Protein AF-A0A437GZF2-F1 (afdb_monomer_lite)

Structure (mmCIF, N/CA/C/O backbone):
data_AF-A0A437GZF2-F1
#
_entry.id   AF-A0A437GZF2-F1
#
loop_
_atom_site.group_PDB
_atom_site.id
_atom_site.type_symbol
_atom_site.label_atom_id
_atom_site.label_alt_id
_atom_site.label_comp_id
_atom_site.label_asym_id
_atom_site.label_entity_id
_atom_site.label_seq_id
_atom_site.pdbx_PDB_ins_code
_atom_site.Cartn_x
_atom_site.Cartn_y
_atom_site.Cartn_z
_atom_site.occupancy
_atom_site.B_iso_or_equiv
_atom_site.auth_seq_id
_atom_site.auth_comp_id
_atom_site.auth_asym_id
_atom_site.auth_atom_id
_atom_si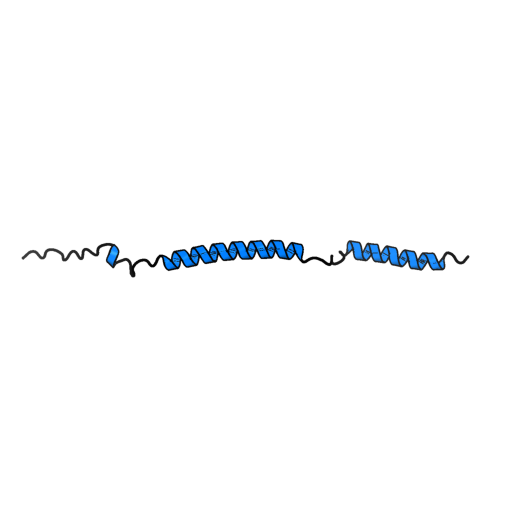te.pdbx_PDB_model_num
ATOM 1 N N . MET A 1 1 ? -29.526 -11.095 58.590 1.00 48.41 1 MET A N 1
ATOM 2 C CA . MET A 1 1 ? -28.997 -9.934 57.846 1.00 48.41 1 MET A CA 1
ATOM 3 C C . MET A 1 1 ? -28.354 -10.485 56.589 1.00 48.41 1 MET A C 1
ATOM 5 O O . MET A 1 1 ? -27.239 -10.987 56.653 1.00 48.41 1 MET A O 1
ATOM 9 N N . GLU A 1 2 ? -29.115 -10.524 55.502 1.00 53.62 2 GLU A N 1
ATOM 10 C CA . GLU A 1 2 ? -28.664 -11.030 54.205 1.00 53.62 2 GLU A CA 1
ATOM 11 C C . GLU A 1 2 ? -27.795 -9.953 53.549 1.00 53.62 2 GLU A C 1
ATOM 13 O O . GLU A 1 2 ? -28.206 -8.798 53.445 1.00 53.62 2 GLU A O 1
ATOM 18 N N . ARG A 1 3 ? -26.556 -10.298 53.182 1.00 62.59 3 ARG A N 1
ATOM 19 C CA . ARG A 1 3 ? -25.692 -9.400 52.412 1.00 62.59 3 ARG A CA 1
ATOM 20 C C . ARG A 1 3 ? -25.973 -9.652 50.940 1.00 62.59 3 ARG A C 1
ATOM 22 O O . ARG A 1 3 ? -25.505 -10.642 50.387 1.00 62.59 3 ARG A O 1
ATOM 29 N N . HIS A 1 4 ? -26.768 -8.772 50.343 1.00 54.78 4 HIS A N 1
ATOM 30 C CA . HIS A 1 4 ? -26.905 -8.711 48.896 1.00 54.78 4 HIS A CA 1
ATOM 31 C C . HIS A 1 4 ? -25.529 -8.421 48.297 1.00 54.78 4 HIS A C 1
ATOM 33 O O . HIS A 1 4 ? -24.840 -7.499 48.736 1.00 54.78 4 HIS A O 1
ATOM 39 N N . GLY A 1 5 ? -25.120 -9.287 47.370 1.00 60.72 5 GLY A N 1
ATOM 40 C CA . GLY A 1 5 ? -23.862 -9.189 46.651 1.00 60.72 5 GLY A CA 1
ATOM 41 C C . GLY A 1 5 ? -23.732 -7.824 45.995 1.00 60.72 5 GLY A C 1
ATOM 42 O O . GLY A 1 5 ? -24.655 -7.332 45.354 1.00 60.72 5 GLY A O 1
ATOM 43 N N . GLU A 1 6 ? -22.575 -7.219 46.204 1.00 62.25 6 GLU A N 1
ATOM 44 C CA . GLU A 1 6 ? -22.128 -6.015 45.526 1.00 62.25 6 GLU A CA 1
ATOM 45 C C . GLU A 1 6 ? -21.828 -6.403 44.072 1.00 62.25 6 GLU A C 1
ATOM 47 O O . GLU A 1 6 ? -20.710 -6.775 43.717 1.00 62.25 6 GLU A O 1
ATOM 52 N N . GLU A 1 7 ? -22.873 -6.454 43.246 1.00 61.50 7 GLU A N 1
ATOM 53 C CA . GLU A 1 7 ? -22.754 -6.673 41.809 1.00 61.50 7 GLU A CA 1
ATOM 54 C C . GLU A 1 7 ? -22.120 -5.417 41.212 1.00 61.50 7 GLU A C 1
ATOM 56 O O . GLU A 1 7 ? -22.775 -4.402 40.976 1.00 61.50 7 GLU A O 1
ATOM 61 N N . VAL A 1 8 ? -20.794 -5.453 41.058 1.00 65.38 8 VAL A N 1
ATOM 62 C CA . VAL A 1 8 ? -20.059 -4.431 40.318 1.00 65.38 8 VAL A CA 1
ATOM 63 C C . VAL A 1 8 ? -20.409 -4.626 38.849 1.00 65.38 8 VAL A C 1
ATOM 65 O O . VAL A 1 8 ? -19.762 -5.385 38.127 1.00 65.38 8 VAL A O 1
ATOM 68 N N . ASP A 1 9 ? -21.469 -3.949 38.430 1.00 60.66 9 ASP A N 1
ATOM 69 C CA . ASP A 1 9 ? -21.926 -3.883 37.051 1.00 60.66 9 ASP A CA 1
ATOM 70 C C . ASP A 1 9 ? -20.930 -3.013 36.265 1.00 60.66 9 ASP A C 1
ATOM 72 O O . ASP A 1 9 ? -21.124 -1.816 36.022 1.00 60.66 9 ASP A O 1
ATOM 76 N N . VAL A 1 10 ? -19.763 -3.591 35.954 1.00 63.03 10 VAL A N 1
ATOM 77 C CA . VAL A 1 10 ? -18.771 -2.9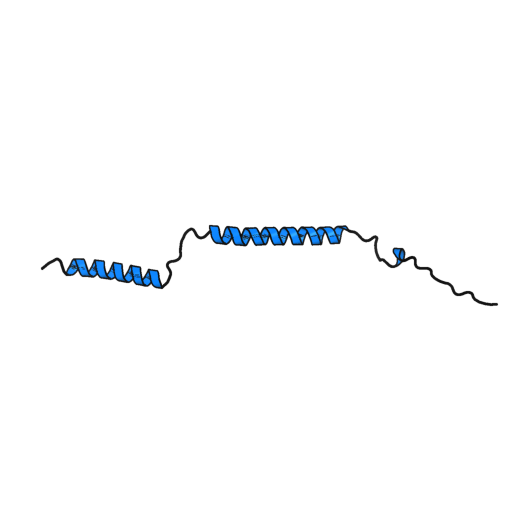57 35.085 1.00 63.03 10 VAL A CA 1
ATOM 78 C C . VAL A 1 10 ? -19.374 -2.961 33.692 1.00 63.03 10 VAL A C 1
ATOM 80 O O . VAL A 1 10 ? -19.185 -3.892 32.907 1.00 63.03 10 VAL A O 1
ATOM 83 N N . THR A 1 11 ? -20.138 -1.913 33.386 1.00 61.34 11 THR A N 1
ATOM 84 C CA . THR A 1 11 ? -20.620 -1.681 32.030 1.00 61.34 11 THR A CA 1
ATOM 85 C C . THR A 1 11 ? -19.428 -1.827 31.084 1.00 61.34 11 THR A C 1
ATOM 87 O O . THR A 1 11 ? -18.356 -1.272 31.321 1.00 61.34 11 THR A O 1
ATOM 90 N N . THR A 1 12 ? -19.596 -2.618 30.022 1.00 59.34 12 THR A N 1
ATOM 91 C CA . THR A 1 12 ? -18.565 -3.013 29.035 1.00 59.34 12 THR A CA 1
ATOM 92 C C . THR A 1 12 ? -17.703 -1.850 28.495 1.00 59.34 12 THR A C 1
ATOM 94 O O . THR A 1 12 ? -16.677 -2.073 27.854 1.00 59.34 12 THR A O 1
ATOM 97 N N . ASN A 1 13 ? -18.126 -0.608 28.730 1.00 57.88 13 ASN A N 1
ATOM 98 C CA . ASN A 1 13 ? -17.417 0.626 28.423 1.00 57.88 13 ASN A CA 1
ATOM 99 C C . ASN A 1 13 ? -16.195 0.866 29.336 1.00 57.88 13 ASN A C 1
ATOM 101 O O . ASN A 1 13 ? -15.142 1.234 28.831 1.00 57.88 13 ASN A O 1
ATOM 105 N N . GLU A 1 14 ? -16.298 0.583 30.638 1.00 56.28 14 GLU A N 1
ATOM 106 C CA . GLU A 1 14 ? -15.241 0.852 31.632 1.00 56.28 14 GLU A CA 1
ATOM 107 C C . GLU A 1 14 ? -14.115 -0.205 31.578 1.00 56.28 14 GLU A C 1
ATOM 109 O O . GLU A 1 14 ? -12.943 0.099 31.783 1.00 56.28 14 GLU A O 1
ATOM 114 N N . ALA A 1 15 ? -14.446 -1.452 31.211 1.00 57.72 15 ALA A N 1
ATOM 115 C CA . ALA A 1 15 ? -13.472 -2.540 31.045 1.00 57.72 15 ALA A CA 1
ATOM 116 C C . ALA A 1 15 ? -12.672 -2.459 29.728 1.00 57.72 15 ALA A C 1
ATOM 118 O O . ALA A 1 15 ? -11.639 -3.119 29.576 1.00 57.72 15 ALA A O 1
ATOM 119 N N . ARG A 1 16 ? -13.126 -1.655 28.756 1.00 62.28 16 ARG A N 1
ATOM 120 C CA . ARG A 1 16 ? -12.336 -1.330 27.563 1.00 62.28 16 ARG A CA 1
ATOM 121 C C . ARG A 1 16 ? -11.401 -0.185 27.929 1.00 62.28 16 ARG A C 1
ATOM 123 O O . ARG A 1 16 ? -11.730 0.975 27.721 1.00 62.28 16 ARG A O 1
ATOM 130 N N . GLY A 1 17 ? -10.242 -0.534 28.490 1.00 58.53 17 GLY A N 1
ATOM 131 C CA . GLY A 1 17 ? -9.170 0.407 28.812 1.00 58.53 17 GLY A CA 1
ATOM 132 C C . GLY A 1 17 ? -8.914 1.380 27.657 1.00 58.53 17 GLY A C 1
ATOM 133 O O . GLY A 1 17 ? -8.332 1.014 26.640 1.00 58.53 17 GLY A O 1
ATOM 134 N N . GLY A 1 18 ? -9.381 2.616 27.820 1.00 58.22 18 GLY A N 1
ATOM 135 C CA . GLY A 1 18 ? -9.261 3.685 26.837 1.00 58.22 18 GLY A CA 1
ATOM 136 C C . GLY A 1 18 ? -10.355 3.669 25.764 1.00 58.22 18 GLY A C 1
ATOM 137 O O . GLY A 1 18 ? -10.467 2.736 24.970 1.00 58.22 18 GLY A O 1
ATOM 138 N N . SER A 1 19 ? -11.108 4.776 25.700 1.00 60.44 19 SER A N 1
ATOM 139 C CA . SER A 1 19 ? -11.899 5.218 24.540 1.00 60.44 19 SER A CA 1
ATOM 140 C C . SER A 1 19 ? -11.209 4.776 23.254 1.00 60.44 19 SER A C 1
ATOM 142 O O . SER A 1 19 ? -10.153 5.321 22.956 1.00 60.44 19 SER A O 1
ATOM 144 N N . THR A 1 20 ? -11.729 3.746 22.565 1.00 61.84 20 THR A N 1
ATOM 145 C CA . THR A 1 20 ? -11.021 3.046 21.477 1.00 61.84 20 THR A CA 1
ATOM 146 C C . THR A 1 20 ? -10.575 4.064 20.430 1.00 61.84 20 THR A C 1
ATOM 148 O O . THR A 1 20 ? -11.399 4.495 19.608 1.00 61.84 20 THR A O 1
ATOM 151 N N . PRO A 1 21 ? -9.291 4.478 20.428 1.00 67.06 21 PRO A N 1
ATOM 152 C CA . PRO A 1 21 ? -8.849 5.524 19.539 1.00 67.06 21 PRO A CA 1
ATOM 153 C C . PRO A 1 21 ? -8.752 4.862 18.173 1.00 67.06 21 PRO A C 1
ATOM 155 O O . PRO A 1 21 ? -7.801 4.141 17.870 1.00 67.06 21 PRO A O 1
ATOM 158 N N . HIS A 1 22 ? -9.758 5.086 17.329 1.00 74.38 22 HIS A N 1
ATOM 159 C CA . HIS A 1 22 ? -9.799 4.557 15.964 1.00 74.38 22 HIS A CA 1
ATOM 160 C C . HIS A 1 22 ? -8.578 4.988 15.134 1.00 74.38 22 HIS A C 1
ATOM 162 O O . HIS A 1 22 ? -8.306 4.406 14.087 1.00 74.38 22 HIS A O 1
ATOM 168 N N . ILE A 1 23 ? -7.814 5.967 15.631 1.00 82.88 23 ILE A N 1
ATOM 169 C CA . ILE A 1 23 ? -6.562 6.452 15.064 1.00 82.88 23 ILE A CA 1
ATOM 170 C C . ILE A 1 23 ? -5.576 5.319 14.762 1.00 82.88 23 ILE A C 1
ATOM 172 O O . ILE A 1 23 ? -5.012 5.300 13.675 1.00 82.88 23 ILE A O 1
ATOM 176 N N . VAL A 1 24 ? -5.425 4.326 15.649 1.00 86.31 24 VAL A N 1
ATOM 177 C CA . VAL A 1 24 ? -4.444 3.243 15.450 1.00 86.31 24 VAL A CA 1
ATOM 178 C C . VAL A 1 24 ? -4.850 2.371 14.265 1.00 86.31 24 VAL A C 1
ATOM 180 O O . VAL A 1 24 ? -4.016 1.987 13.447 1.00 86.31 24 VAL A O 1
ATOM 183 N N . ARG A 1 25 ? -6.159 2.131 14.120 1.00 86.62 25 ARG A N 1
ATOM 184 C CA . ARG A 1 25 ? -6.711 1.396 12.981 1.00 86.62 25 ARG A CA 1
ATOM 185 C C . ARG A 1 25 ? -6.518 2.165 11.672 1.00 86.62 25 ARG A C 1
ATOM 187 O O . ARG A 1 25 ? -6.223 1.539 10.660 1.00 86.62 25 ARG A O 1
ATOM 194 N N . TYR A 1 26 ? -6.633 3.495 11.688 1.00 92.75 26 TYR A N 1
ATOM 195 C CA . TYR A 1 26 ? -6.366 4.326 10.509 1.00 92.75 26 TYR A CA 1
ATOM 196 C C . TYR A 1 26 ? -4.886 4.358 10.136 1.00 92.75 26 TYR A C 1
ATOM 198 O O . TYR A 1 26 ? -4.571 4.180 8.966 1.00 92.75 26 TYR A O 1
ATOM 206 N N . VAL A 1 27 ? -3.975 4.515 11.100 1.00 92.31 27 VAL A N 1
ATOM 207 C CA . VAL A 1 27 ? -2.528 4.489 10.831 1.00 92.31 27 VAL A CA 1
ATOM 208 C C . VAL A 1 27 ? -2.119 3.148 10.223 1.00 92.31 27 VAL A C 1
ATOM 210 O O . VAL A 1 27 ? -1.404 3.136 9.225 1.00 92.31 27 VAL A O 1
ATOM 213 N N . LEU A 1 28 ? -2.624 2.034 10.768 1.00 90.94 28 LEU A N 1
ATOM 214 C CA . LEU A 1 28 ? -2.381 0.693 10.234 1.00 90.94 28 LEU A CA 1
ATOM 215 C C . LEU A 1 28 ? -2.938 0.519 8.814 1.00 90.94 28 LEU A C 1
ATOM 217 O O . LEU A 1 28 ? -2.254 -0.019 7.949 1.00 90.94 28 LEU A O 1
ATOM 221 N N . ALA A 1 29 ? -4.162 0.985 8.553 1.00 95.00 29 ALA A N 1
ATOM 222 C CA . ALA A 1 29 ? -4.757 0.891 7.222 1.00 95.00 29 ALA A CA 1
ATOM 223 C C . ALA A 1 29 ? -4.005 1.754 6.195 1.00 95.00 29 ALA A C 1
ATOM 225 O O . ALA A 1 29 ? -3.722 1.298 5.090 1.00 95.00 29 ALA A O 1
ATOM 226 N N . ILE A 1 30 ? -3.648 2.985 6.564 1.00 96.25 30 ILE A N 1
ATOM 227 C CA . ILE A 1 30 ? -2.950 3.923 5.681 1.00 96.25 30 ILE A CA 1
ATOM 228 C C . ILE A 1 30 ? -1.534 3.424 5.382 1.00 96.25 30 ILE A C 1
ATOM 230 O O . ILE A 1 30 ? -1.137 3.414 4.219 1.00 96.25 30 ILE A O 1
ATOM 234 N N . SER A 1 31 ? -0.779 2.982 6.392 1.00 96.19 31 SER A N 1
ATOM 235 C CA . SER A 1 31 ? 0.590 2.493 6.189 1.00 96.19 31 SER A CA 1
ATOM 236 C C . SER A 1 31 ? 0.624 1.247 5.310 1.00 96.19 31 SER A C 1
ATOM 238 O O . SER A 1 31 ? 1.467 1.155 4.420 1.00 96.19 31 SER A O 1
ATOM 240 N N . LEU A 1 32 ? -0.328 0.332 5.500 1.00 95.81 32 LEU A N 1
ATOM 241 C CA . LEU A 1 32 ? -0.468 -0.856 4.669 1.00 95.81 32 LEU A CA 1
ATOM 242 C C . LEU A 1 32 ? -0.706 -0.482 3.202 1.00 95.81 32 LEU A C 1
ATOM 244 O O . LEU A 1 32 ? -0.017 -0.983 2.316 1.00 95.81 32 LEU A O 1
ATOM 248 N N . VAL A 1 33 ? -1.647 0.428 2.947 1.00 97.38 33 VAL A N 1
ATOM 249 C CA . VAL A 1 33 ? -1.951 0.893 1.587 1.00 97.38 33 VAL A CA 1
ATOM 250 C C . VAL A 1 33 ? -0.738 1.589 0.966 1.00 97.38 33 VAL A C 1
ATOM 252 O O . VAL A 1 33 ? -0.364 1.272 -0.163 1.00 97.38 33 VAL A O 1
ATOM 255 N N . LEU A 1 34 ? -0.078 2.482 1.707 1.00 96.62 34 LEU A N 1
ATOM 256 C CA . LEU A 1 34 ? 1.120 3.181 1.237 1.00 96.62 34 LEU A CA 1
ATOM 257 C C . LEU A 1 34 ? 2.267 2.217 0.912 1.00 96.62 34 LEU A C 1
ATOM 259 O O . LEU A 1 34 ? 2.915 2.379 -0.120 1.00 96.62 34 LEU A O 1
ATOM 263 N N . ALA A 1 35 ? 2.503 1.201 1.744 1.00 95.94 35 ALA A N 1
ATOM 264 C CA . ALA A 1 35 ? 3.550 0.209 1.518 1.00 95.94 35 ALA A CA 1
ATOM 265 C C . ALA A 1 35 ? 3.301 -0.613 0.243 1.00 95.94 35 ALA A C 1
ATOM 267 O O . ALA A 1 35 ? 4.223 -0.815 -0.544 1.00 95.94 35 ALA A O 1
ATOM 268 N N . VAL A 1 36 ? 2.057 -1.043 0.001 1.00 96.12 36 VAL A N 1
ATOM 269 C CA . VAL A 1 36 ? 1.682 -1.784 -1.218 1.00 96.12 36 VAL A CA 1
ATOM 270 C C . VAL A 1 36 ? 1.879 -0.927 -2.472 1.00 96.12 36 VAL A C 1
ATOM 272 O O . VAL A 1 36 ? 2.408 -1.411 -3.476 1.00 96.12 36 VAL A O 1
ATOM 275 N N . ILE A 1 37 ? 1.501 0.353 -2.413 1.00 96.44 37 ILE A N 1
ATOM 276 C CA . ILE A 1 37 ? 1.699 1.301 -3.518 1.00 96.44 37 ILE A CA 1
ATOM 277 C C . ILE A 1 37 ? 3.194 1.512 -3.776 1.00 96.44 37 ILE A C 1
ATOM 279 O O . ILE A 1 37 ? 3.642 1.374 -4.912 1.00 96.44 37 ILE A O 1
ATOM 283 N N . ALA A 1 38 ? 3.977 1.788 -2.730 1.00 94.06 38 ALA A N 1
ATOM 284 C CA . ALA A 1 38 ? 5.419 1.979 -2.847 1.00 94.06 38 ALA A CA 1
ATOM 285 C C . ALA A 1 38 ? 6.108 0.738 -3.438 1.00 94.06 38 ALA A C 1
ATOM 287 O O . ALA A 1 38 ? 6.893 0.861 -4.376 1.00 94.06 38 ALA A O 1
ATOM 288 N N . MET A 1 39 ? 5.765 -0.459 -2.953 1.00 94.19 39 MET A N 1
ATOM 289 C CA . MET A 1 39 ? 6.306 -1.718 -3.470 1.00 94.19 39 MET A CA 1
ATOM 290 C C . MET A 1 39 ? 5.946 -1.940 -4.948 1.00 94.19 39 MET A C 1
ATOM 292 O O . MET A 1 39 ? 6.792 -2.382 -5.725 1.00 94.19 39 MET A O 1
ATOM 296 N N . SER A 1 40 ? 4.721 -1.586 -5.354 1.00 93.25 40 SER A N 1
ATOM 297 C CA . SER A 1 40 ? 4.285 -1.674 -6.757 1.00 93.25 40 SER A CA 1
ATOM 298 C C . SER A 1 40 ? 5.094 -0.745 -7.664 1.00 93.25 40 SER A C 1
ATOM 300 O O . SER A 1 40 ? 5.526 -1.154 -8.740 1.00 93.25 40 SER A O 1
ATOM 302 N N . ILE A 1 41 ? 5.361 0.483 -7.205 1.00 92.38 41 ILE A N 1
ATOM 303 C CA . ILE A 1 41 ? 6.174 1.455 -7.945 1.00 92.38 41 ILE A CA 1
ATOM 304 C C . ILE A 1 41 ? 7.609 0.947 -8.100 1.00 92.38 41 ILE A C 1
ATOM 306 O O . ILE A 1 41 ? 8.147 0.993 -9.199 1.00 92.38 41 ILE A O 1
ATOM 310 N N . VAL A 1 42 ? 8.231 0.435 -7.032 1.00 89.19 42 VAL A N 1
ATOM 311 C CA . VAL A 1 42 ? 9.620 -0.059 -7.074 1.00 89.19 42 VAL A CA 1
ATOM 312 C C . VAL A 1 42 ? 9.787 -1.172 -8.107 1.00 89.19 42 VAL A C 1
ATOM 314 O O . VAL A 1 42 ? 10.736 -1.140 -8.890 1.00 89.19 42 VAL A O 1
ATOM 317 N N . TRP A 1 43 ? 8.855 -2.125 -8.152 1.00 85.25 43 TRP A N 1
ATOM 318 C CA . TRP A 1 43 ? 8.878 -3.191 -9.156 1.00 85.25 43 TRP A CA 1
ATOM 319 C C . TRP A 1 43 ? 8.741 -2.657 -10.584 1.00 85.25 43 TRP A C 1
ATOM 321 O O . TRP A 1 43 ? 9.462 -3.094 -11.480 1.00 85.25 43 TRP A O 1
ATOM 331 N N . MET A 1 44 ? 7.855 -1.684 -10.797 1.00 81.31 44 MET A N 1
ATOM 332 C CA . MET A 1 44 ? 7.643 -1.086 -12.118 1.00 81.31 44 MET A CA 1
ATOM 333 C C . MET A 1 44 ? 8.827 -0.219 -12.569 1.00 81.31 44 MET A C 1
ATOM 335 O O . MET A 1 44 ? 9.236 -0.305 -13.725 1.00 81.31 44 MET A O 1
ATOM 339 N N . THR A 1 45 ? 9.440 0.550 -11.669 1.00 80.38 45 THR A N 1
ATOM 340 C CA . THR A 1 45 ? 10.613 1.383 -11.978 1.00 80.38 45 THR A CA 1
ATOM 341 C C . THR A 1 45 ? 11.888 0.555 -12.154 1.00 80.38 45 THR A C 1
ATOM 343 O O . THR A 1 45 ? 12.709 0.873 -13.014 1.00 80.38 45 THR A O 1
ATOM 346 N N . GLY A 1 46 ? 12.065 -0.524 -11.386 1.00 72.50 46 GLY A N 1
ATOM 347 C CA . GLY A 1 46 ? 13.226 -1.410 -11.513 1.00 72.50 46 GLY A CA 1
ATOM 348 C C . GLY A 1 46 ? 13.319 -2.069 -12.893 1.00 72.50 46 GLY A C 1
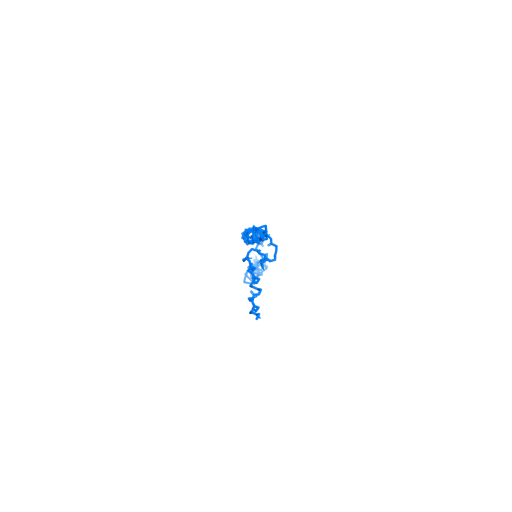ATOM 349 O O . GLY A 1 46 ? 14.413 -2.188 -13.437 1.00 72.50 46 GLY A O 1
ATOM 350 N N . ALA A 1 47 ? 12.178 -2.408 -13.501 1.00 64.81 47 ALA A N 1
ATOM 351 C CA . ALA A 1 47 ? 12.132 -2.912 -14.874 1.00 64.81 47 ALA A CA 1
ATOM 352 C C . ALA A 1 47 ? 12.440 -1.829 -15.926 1.00 64.81 47 ALA A C 1
ATOM 354 O O . ALA A 1 47 ? 13.008 -2.137 -16.969 1.00 64.81 47 ALA A O 1
ATOM 355 N N . ALA A 1 48 ? 12.096 -0.568 -15.652 1.00 65.00 48 ALA A N 1
ATOM 356 C CA . ALA A 1 48 ? 12.316 0.547 -16.572 1.00 65.00 48 ALA A CA 1
ATOM 357 C C . ALA A 1 48 ? 13.728 1.159 -16.493 1.00 65.00 48 ALA A C 1
ATOM 359 O O . ALA A 1 48 ? 14.067 1.976 -17.336 1.00 65.00 48 ALA A O 1
ATOM 360 N N . SER A 1 49 ? 14.543 0.792 -15.495 1.00 68.38 49 SER A N 1
ATOM 361 C CA . SER A 1 49 ? 15.875 1.388 -15.270 1.00 68.38 49 SER A CA 1
ATOM 362 C C . SER A 1 49 ? 17.027 0.606 -15.925 1.00 68.38 49 SER A C 1
ATOM 364 O O . SER A 1 49 ? 18.194 0.962 -15.754 1.00 68.38 49 SER A O 1
ATOM 366 N N . VAL A 1 50 ? 16.738 -0.482 -16.649 1.00 67.75 50 VAL A N 1
ATOM 367 C CA . VAL A 1 50 ? 17.752 -1.244 -17.397 1.00 67.75 50 VAL A CA 1
ATOM 368 C C . VAL A 1 50 ? 17.928 -0.617 -18.780 1.00 67.75 50 VAL A C 1
ATOM 370 O O . VAL A 1 50 ? 17.394 -1.101 -19.771 1.00 67.75 50 VAL A O 1
ATOM 373 N N . ASP A 1 51 ? 18.703 0.465 -18.840 1.00 70.69 51 ASP A N 1
ATOM 374 C CA . ASP A 1 51 ? 19.092 1.112 -20.105 1.00 70.69 51 ASP A CA 1
ATOM 375 C C . ASP A 1 51 ? 20.344 0.470 -20.738 1.00 70.69 51 ASP A C 1
ATOM 377 O O . ASP A 1 51 ? 20.678 0.737 -21.890 1.00 70.69 51 ASP A O 1
ATOM 381 N N . ASN A 1 52 ? 21.047 -0.393 -19.994 1.00 69.62 52 ASN A N 1
ATOM 382 C CA . ASN A 1 52 ? 22.225 -1.119 -20.468 1.00 69.62 52 ASN A CA 1
ATOM 383 C C . ASN A 1 52 ? 22.023 -2.623 -20.252 1.00 69.62 52 ASN A C 1
ATOM 385 O O . ASN A 1 52 ? 22.150 -3.087 -19.115 1.00 69.62 52 ASN A O 1
ATOM 389 N N . PRO A 1 53 ? 21.707 -3.404 -21.300 1.00 69.38 53 PRO A N 1
ATOM 390 C CA . PRO A 1 53 ? 21.714 -4.852 -21.178 1.00 69.38 53 PRO A CA 1
ATOM 391 C C . PRO A 1 53 ? 23.151 -5.300 -20.890 1.00 69.38 53 PRO A C 1
ATOM 393 O O . PRO A 1 53 ? 24.045 -5.128 -21.716 1.00 69.38 53 PRO A O 1
ATOM 396 N N . THR A 1 54 ? 23.394 -5.855 -19.701 1.00 75.06 54 THR A N 1
ATOM 397 C CA . THR A 1 54 ? 24.641 -6.574 -19.430 1.00 75.06 54 THR A CA 1
ATOM 398 C C . THR A 1 54 ? 24.704 -7.745 -20.408 1.00 75.06 54 THR A C 1
ATOM 400 O O . THR A 1 54 ? 23.807 -8.592 -20.356 1.00 75.06 54 THR A O 1
ATOM 403 N N . PRO A 1 55 ? 25.716 -7.810 -21.294 1.00 71.44 55 PRO A N 1
ATOM 404 C CA . PRO A 1 55 ? 25.796 -8.864 -22.289 1.00 71.44 55 PRO A CA 1
ATOM 405 C C . PRO A 1 55 ? 25.836 -10.218 -21.585 1.00 71.44 55 PRO A C 1
ATOM 407 O O . PRO A 1 55 ? 26.667 -10.467 -20.704 1.00 71.44 55 PRO A O 1
ATOM 410 N N . SER A 1 56 ? 24.900 -11.084 -21.956 1.00 78.38 56 SER A N 1
ATOM 411 C CA . SER A 1 56 ? 24.808 -12.429 -21.392 1.00 78.38 56 SER A CA 1
ATOM 412 C C . SER A 1 56 ? 26.016 -13.254 -21.843 1.00 78.38 56 SER A C 1
ATOM 414 O O . SER A 1 56 ? 26.579 -13.003 -22.907 1.00 78.38 56 SER A O 1
ATOM 416 N N . GLY A 1 57 ? 26.427 -14.271 -21.076 1.00 77.75 57 GLY A N 1
ATOM 417 C CA . GLY A 1 57 ? 27.610 -15.088 -21.411 1.00 77.75 57 GLY A CA 1
ATOM 418 C C . GLY A 1 57 ? 27.596 -15.643 -22.846 1.00 77.75 57 GLY A C 1
ATOM 419 O O . GLY A 1 57 ? 28.626 -15.678 -23.511 1.00 77.75 57 GLY A O 1
ATOM 420 N N . SER A 1 58 ? 26.408 -15.975 -23.357 1.00 79.88 58 SE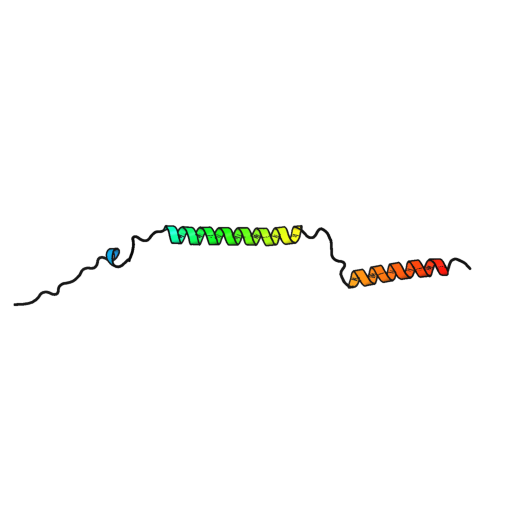R A N 1
ATOM 421 C CA . SER A 1 58 ? 26.171 -16.385 -24.746 1.00 79.88 58 SER A CA 1
ATOM 422 C C . SER A 1 58 ? 26.522 -15.294 -25.768 1.00 79.88 58 SER A C 1
ATOM 424 O O . SER A 1 58 ? 27.096 -15.582 -26.816 1.00 79.88 58 SER A O 1
ATOM 426 N N . GLU A 1 59 ? 26.205 -14.038 -25.460 1.00 75.81 59 GLU A N 1
ATOM 427 C CA . GLU A 1 59 ? 26.471 -12.874 -26.309 1.00 75.81 59 GLU A CA 1
ATOM 428 C C . GLU A 1 59 ? 27.947 -12.478 -26.261 1.00 75.81 59 GLU A C 1
ATOM 430 O O . GLU A 1 59 ? 28.518 -12.118 -27.288 1.00 75.81 59 GLU A O 1
ATOM 435 N N . LEU A 1 60 ? 28.598 -12.597 -25.100 1.00 79.44 60 LEU A N 1
ATOM 436 C CA . LEU A 1 60 ? 30.044 -12.387 -24.974 1.00 79.44 60 LEU A CA 1
ATOM 437 C C . LEU A 1 60 ? 30.824 -13.372 -25.854 1.00 79.44 60 LEU A C 1
ATOM 439 O O . LEU A 1 60 ? 31.730 -12.956 -26.575 1.00 79.44 60 LEU A O 1
ATOM 443 N N . THR A 1 61 ? 30.438 -14.654 -25.853 1.00 80.88 61 THR A N 1
ATOM 444 C CA . THR A 1 61 ? 31.028 -15.678 -26.730 1.00 80.88 61 THR A CA 1
ATOM 445 C C . THR A 1 61 ? 30.761 -15.397 -28.209 1.00 80.88 61 THR A C 1
ATOM 447 O O . THR A 1 61 ? 31.687 -15.493 -29.013 1.00 80.88 61 THR A O 1
ATOM 450 N N . ALA A 1 62 ? 29.534 -15.018 -28.582 1.00 80.62 62 ALA A N 1
ATOM 451 C CA . ALA A 1 62 ? 29.195 -14.702 -29.971 1.00 80.62 62 ALA A CA 1
ATOM 452 C C . ALA A 1 62 ? 29.986 -13.491 -30.506 1.00 80.62 62 ALA A C 1
ATOM 454 O O . ALA A 1 62 ? 30.541 -13.552 -31.603 1.00 80.62 62 ALA A O 1
ATOM 455 N N . ASN A 1 63 ? 30.109 -12.427 -29.706 1.00 78.75 63 ASN A N 1
ATOM 456 C CA . ASN A 1 63 ? 30.893 -11.243 -30.065 1.00 78.75 63 ASN A CA 1
ATOM 457 C C . ASN A 1 63 ? 32.397 -11.551 -30.159 1.00 78.75 63 ASN A C 1
ATOM 459 O O . ASN A 1 63 ? 33.063 -11.064 -31.069 1.00 78.75 63 ASN A O 1
ATOM 463 N N . GLN A 1 64 ? 32.939 -12.394 -29.270 1.00 78.75 64 GLN A N 1
ATOM 464 C CA . GLN A 1 64 ? 34.339 -12.833 -29.355 1.00 78.75 64 GLN A CA 1
ATOM 465 C C . GLN A 1 64 ? 34.611 -13.679 -30.602 1.00 78.75 64 GLN A C 1
ATOM 467 O O . GLN A 1 64 ? 35.652 -13.512 -31.233 1.00 78.75 64 GLN A O 1
ATOM 472 N N . ALA A 1 65 ? 33.677 -14.555 -30.983 1.00 76.44 65 ALA A N 1
ATOM 473 C CA . ALA A 1 65 ? 33.795 -15.354 -32.199 1.00 76.44 65 ALA A CA 1
ATOM 474 C C . ALA A 1 65 ? 33.792 -14.473 -33.462 1.00 76.44 65 ALA A C 1
ATOM 476 O O . ALA A 1 65 ? 34.580 -14.708 -34.376 1.00 76.44 65 ALA A O 1
ATOM 477 N N . GLN A 1 66 ? 32.965 -13.423 -33.494 1.00 70.75 66 GLN A N 1
ATOM 478 C CA . GLN A 1 66 ? 32.975 -12.432 -34.576 1.00 70.75 66 GLN A CA 1
ATOM 479 C C . GLN A 1 66 ? 34.250 -11.583 -34.597 1.00 70.75 66 GLN A C 1
ATOM 481 O O . GLN A 1 66 ? 34.799 -11.345 -35.672 1.00 70.75 66 GLN A O 1
ATOM 486 N N . ALA A 1 67 ? 34.755 -11.169 -33.432 1.00 70.81 67 ALA A N 1
ATOM 487 C CA . ALA A 1 67 ? 36.002 -10.413 -33.334 1.00 70.81 67 ALA A CA 1
ATOM 488 C C . ALA A 1 67 ? 37.222 -11.244 -33.773 1.00 70.81 67 ALA A C 1
ATOM 490 O O . ALA A 1 67 ? 38.071 -10.745 -34.508 1.00 70.81 67 ALA A O 1
ATOM 491 N N . GLY A 1 68 ? 37.280 -12.524 -33.390 1.00 67.50 68 GLY A N 1
ATOM 492 C CA . GLY A 1 68 ? 38.339 -13.443 -33.819 1.00 67.50 68 GLY A CA 1
ATOM 493 C C . GLY A 1 68 ? 38.277 -13.795 -35.309 1.00 67.50 68 GLY A C 1
ATOM 494 O O . GLY A 1 68 ? 39.314 -13.954 -35.947 1.00 67.50 68 GLY A O 1
ATOM 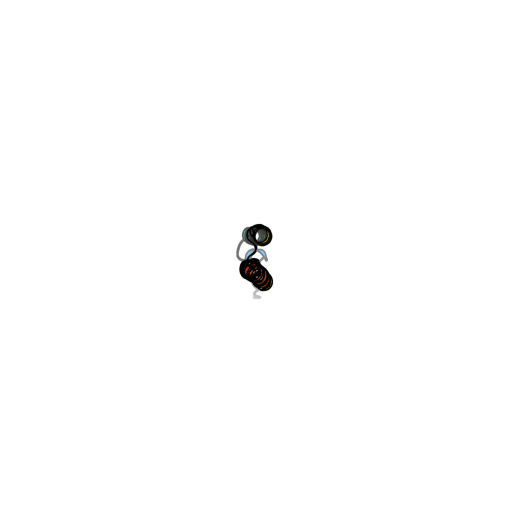495 N N . ALA A 1 69 ? 37.076 -13.862 -35.896 1.00 65.00 69 ALA A N 1
ATOM 496 C CA . ALA A 1 69 ? 36.913 -14.080 -37.334 1.00 65.00 69 ALA A CA 1
ATOM 497 C C . ALA A 1 69 ? 37.363 -12.868 -38.173 1.00 65.00 69 ALA A C 1
ATOM 499 O O . ALA A 1 69 ? 37.931 -13.046 -39.251 1.00 65.00 69 ALA A O 1
ATOM 500 N N . ALA A 1 70 ? 37.149 -11.643 -37.678 1.00 62.00 70 ALA A N 1
ATOM 501 C CA . ALA A 1 70 ? 37.610 -10.425 -38.346 1.00 62.00 70 ALA A CA 1
ATOM 502 C C . ALA A 1 70 ? 39.147 -10.326 -38.373 1.00 62.00 70 ALA A C 1
ATOM 504 O O . ALA A 1 70 ? 39.712 -9.979 -39.410 1.00 62.00 70 ALA A O 1
ATOM 505 N N . ASP A 1 71 ? 39.817 -10.705 -37.280 1.00 64.50 71 ASP A N 1
ATOM 506 C CA . ASP A 1 71 ? 41.284 -10.719 -37.173 1.00 64.50 71 ASP A CA 1
ATOM 507 C C . ASP A 1 71 ? 41.930 -11.753 -38.119 1.00 64.50 71 ASP A C 1
ATOM 509 O O . ASP A 1 71 ? 42.874 -11.442 -38.845 1.00 64.50 71 ASP A O 1
ATOM 513 N N . GLY A 1 72 ? 41.355 -12.958 -38.217 1.00 61.75 72 GLY A N 1
ATOM 514 C CA . GLY A 1 72 ? 41.845 -14.004 -39.126 1.00 61.75 72 GLY A CA 1
ATOM 515 C C . GLY A 1 72 ? 41.645 -13.693 -40.615 1.00 61.75 72 GLY A C 1
ATOM 516 O O . GLY A 1 72 ? 42.486 -14.041 -41.441 1.00 61.75 72 GLY A O 1
ATOM 517 N N . SER A 1 73 ? 40.569 -12.983 -40.972 1.00 59.38 73 SER A N 1
ATOM 518 C CA . SER A 1 73 ? 40.274 -12.628 -42.370 1.00 59.38 73 SER A CA 1
ATOM 519 C C . SER A 1 73 ? 41.225 -11.582 -42.971 1.00 59.38 73 SER A C 1
ATOM 521 O O . SER A 1 73 ? 41.406 -11.550 -44.187 1.00 59.38 73 SER A O 1
ATOM 523 N N . ALA A 1 74 ? 41.866 -10.756 -42.135 1.00 59.41 74 ALA A N 1
ATOM 524 C CA . ALA A 1 74 ? 42.859 -9.777 -42.580 1.00 59.41 74 ALA A CA 1
ATOM 525 C C . ALA A 1 74 ? 44.216 -10.423 -42.919 1.00 59.41 74 ALA A C 1
ATOM 527 O O . ALA A 1 74 ? 44.950 -9.899 -43.754 1.00 59.41 74 ALA A O 1
ATOM 528 N N . ALA A 1 75 ? 44.540 -11.562 -42.298 1.00 59.59 75 ALA A N 1
ATOM 529 C CA . ALA A 1 75 ? 45.778 -12.299 -42.549 1.00 59.59 75 ALA A CA 1
ATOM 530 C C . ALA A 1 75 ? 45.700 -13.205 -43.792 1.00 59.59 75 ALA A C 1
ATOM 532 O O . ALA A 1 75 ? 46.721 -13.457 -44.423 1.00 59.59 75 ALA A O 1
ATOM 533 N N . GLU A 1 76 ? 44.505 -13.675 -44.163 1.00 58.62 76 GLU A N 1
ATOM 534 C CA . GLU A 1 76 ? 44.316 -14.622 -45.275 1.00 58.62 76 GLU A CA 1
ATOM 535 C C . GLU A 1 76 ? 44.104 -13.944 -46.645 1.00 58.62 76 GLU A C 1
ATOM 537 O O . GLU A 1 76 ? 44.164 -14.597 -47.679 1.00 58.62 76 GLU A O 1
ATOM 542 N N . GLN A 1 77 ? 43.898 -12.623 -46.688 1.00 57.38 77 GLN A N 1
ATOM 543 C CA . GLN A 1 77 ? 43.597 -11.883 -47.925 1.00 57.38 77 GLN A CA 1
ATOM 544 C C . GLN A 1 77 ? 44.840 -11.266 -48.613 1.00 57.38 77 GLN A C 1
ATOM 546 O O . GLN A 1 77 ? 44.694 -10.408 -49.482 1.00 57.38 77 GLN A O 1
ATOM 551 N N . VAL A 1 78 ? 46.057 -11.665 -48.215 1.00 60.94 78 VAL A N 1
ATOM 552 C CA . VAL A 1 78 ? 47.342 -11.091 -48.687 1.00 60.94 78 VAL A CA 1
ATOM 553 C C . VAL A 1 78 ? 48.148 -12.053 -49.592 1.00 60.94 78 VAL A C 1
ATOM 555 O O . VAL A 1 78 ? 49.289 -11.743 -49.928 1.00 60.94 78 VAL A O 1
ATOM 558 N N . ASP A 1 79 ? 47.574 -13.179 -50.031 1.00 51.28 79 ASP A N 1
ATOM 559 C CA . ASP A 1 79 ? 48.188 -14.088 -51.029 1.00 51.28 79 ASP A CA 1
ATOM 560 C C . ASP A 1 79 ? 47.614 -13.885 -52.444 1.00 51.28 79 ASP A C 1
ATOM 562 O O . ASP A 1 79 ? 46.367 -13.828 -52.584 1.00 51.28 79 ASP A O 1
#

Organism: NCBI:txid2217664

Sequence (79 aa):
MERHGEEVDVTTNEARGGSTPHIVRYVLAISLVLAVIAMSIVWMTGAASVDNPTPSGSELTANQAQAGAADGSAAEQVD

Secondary structure (DSSP, 8-state):
-----------TTTSSSS---THHHHHHHHHHHHHHHHHHHHHHHHHHT--S-PPPHHHHHHHHHHHHHHHHHHHHTT-

Foldseek 3Di:
DDDDDPPPCPPPVNVPPDPPPCVVVVVVVVVVVVVVVVVVVCVVVVVVPCPDPPQDPVRVVVVVVVVVVVVVVVVPPPD

pLDDT: mean 73.24, std 13.9, range [48.41, 97.38]

Radius of gyration: 37.1 Å; chains: 1; bounding box: 77×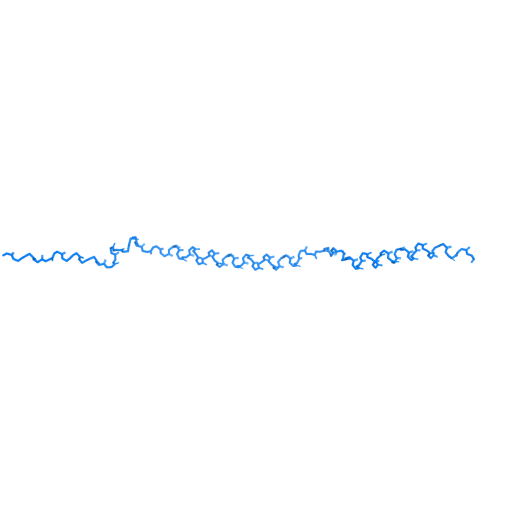23×109 Å